Protein AF-A0AAW0WFI4-F1 (afdb_monomer_lite)

Organism: Cherax quadricarinatus (NCBI:txid27406)

Structure (mmCIF, N/CA/C/O backbone):
data_AF-A0AAW0WFI4-F1
#
_entry.id   AF-A0AAW0WFI4-F1
#
loop_
_atom_site.group_PDB
_atom_site.id
_atom_site.type_symbol
_atom_site.label_atom_id
_atom_site.label_alt_id
_atom_site.label_comp_id
_atom_site.label_asym_id
_atom_site.label_entity_id
_atom_site.label_seq_id
_atom_site.pdbx_PDB_ins_code
_atom_site.Cartn_x
_atom_site.Cartn_y
_atom_site.Cartn_z
_atom_site.occupancy
_atom_site.B_iso_or_equiv
_atom_site.auth_seq_id
_atom_site.auth_comp_id
_atom_site.auth_asym_id
_atom_site.auth_atom_id
_atom_site.pdbx_PDB_model_num
ATOM 1 N N . MET A 1 1 ? 4.510 2.370 -20.659 1.00 76.69 1 MET A N 1
ATOM 2 C CA . MET A 1 1 ? 3.109 2.367 -20.185 1.00 76.69 1 MET A CA 1
ATOM 3 C C . MET A 1 1 ? 3.159 2.265 -18.669 1.00 76.69 1 MET A C 1
ATOM 5 O O . MET A 1 1 ? 4.134 1.704 -18.186 1.00 76.69 1 MET A O 1
ATOM 9 N N . VAL A 1 2 ? 2.230 2.860 -17.922 1.00 85.50 2 VAL A N 1
ATOM 10 C CA . VAL A 1 2 ? 2.166 2.649 -16.463 1.00 85.50 2 VAL A CA 1
ATOM 11 C C . VAL A 1 2 ? 1.229 1.478 -16.210 1.00 85.50 2 VAL A C 1
ATOM 13 O O . VAL A 1 2 ? 0.150 1.440 -16.798 1.00 85.50 2 VAL A O 1
ATOM 16 N N . SER A 1 3 ? 1.656 0.548 -15.367 1.00 88.19 3 SER A N 1
ATOM 17 C CA . SER A 1 3 ? 0.868 -0.603 -14.941 1.00 88.19 3 SER A CA 1
ATOM 18 C C . SER A 1 3 ? 0.538 -0.496 -13.466 1.00 88.19 3 SER A C 1
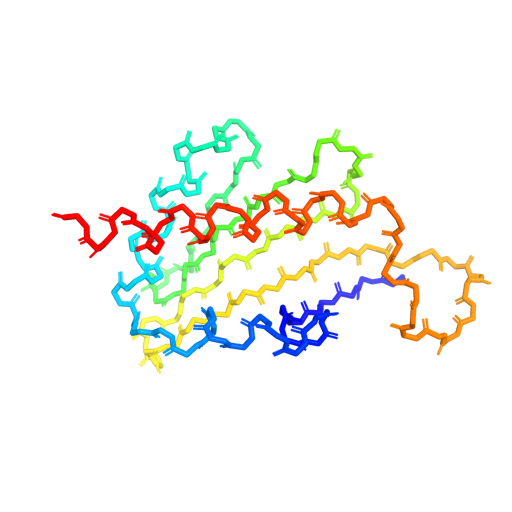ATOM 20 O O . SER A 1 3 ? 1.342 -0.003 -12.675 1.00 88.19 3 SER A O 1
ATOM 22 N N . VAL A 1 4 ? -0.655 -0.969 -13.121 1.00 92.19 4 VAL A N 1
ATOM 23 C CA . VAL A 1 4 ? -1.147 -1.085 -11.751 1.00 92.19 4 VAL A CA 1
ATOM 24 C C . VAL A 1 4 ? -1.546 -2.538 -11.561 1.00 92.19 4 VAL A C 1
ATOM 26 O O . VAL A 1 4 ? -2.513 -2.995 -12.163 1.00 92.19 4 VAL A O 1
ATOM 29 N N . GLU A 1 5 ? -0.781 -3.261 -10.755 1.00 91.69 5 GLU A N 1
ATOM 30 C CA . GLU A 1 5 ? -0.995 -4.682 -10.499 1.00 91.69 5 GLU A CA 1
ATOM 31 C C . GLU A 1 5 ? -1.433 -4.870 -9.041 1.00 91.69 5 GLU A C 1
ATOM 33 O O . GLU A 1 5 ? -0.680 -4.517 -8.124 1.00 91.69 5 GLU A O 1
ATOM 38 N N . PRO A 1 6 ? -2.640 -5.405 -8.785 1.00 92.38 6 PRO A N 1
ATOM 39 C CA . PRO A 1 6 ? -3.050 -5.796 -7.443 1.00 92.38 6 PRO A CA 1
ATOM 40 C C . PRO A 1 6 ? -2.068 -6.804 -6.846 1.00 92.38 6 PRO A C 1
ATOM 42 O O . PRO A 1 6 ? -1.532 -7.656 -7.551 1.00 92.38 6 PRO A O 1
ATOM 45 N N . LEU A 1 7 ? -1.878 -6.771 -5.528 1.00 91.31 7 LEU A N 1
ATOM 46 C CA . LEU A 1 7 ? -0.927 -7.665 -4.864 1.00 91.31 7 LEU A CA 1
ATOM 47 C C . LEU A 1 7 ? -1.263 -9.160 -5.070 1.00 91.31 7 LEU A C 1
ATOM 49 O O . LEU A 1 7 ? -0.361 -9.986 -5.133 1.00 91.31 7 LEU A O 1
ATOM 53 N N . SER A 1 8 ? -2.540 -9.505 -5.256 1.00 88.94 8 SER A N 1
ATOM 54 C CA . SER A 1 8 ? -2.982 -10.865 -5.605 1.00 88.94 8 SER A CA 1
ATOM 55 C C . SER A 1 8 ? -2.621 -11.295 -7.025 1.00 88.94 8 SER A C 1
ATOM 57 O O . SER A 1 8 ? -2.521 -12.492 -7.281 1.00 88.94 8 SER A O 1
ATOM 59 N N . ALA A 1 9 ? -2.464 -10.348 -7.954 1.00 88.12 9 ALA A N 1
ATOM 60 C CA . ALA A 1 9 ? -2.016 -10.629 -9.315 1.00 88.12 9 ALA A CA 1
ATOM 61 C C . ALA A 1 9 ? -0.498 -10.859 -9.369 1.00 88.12 9 ALA A C 1
ATOM 63 O O . ALA A 1 9 ? -0.022 -11.598 -10.226 1.00 88.12 9 ALA A O 1
ATOM 64 N N . VAL A 1 10 ? 0.240 -10.254 -8.432 1.00 85.00 10 VAL A N 1
ATOM 65 C CA . VAL A 1 10 ? 1.679 -10.469 -8.233 1.00 85.00 10 VAL A CA 1
ATOM 66 C C . VAL A 1 10 ? 1.939 -11.872 -7.678 1.00 85.00 10 VAL A C 1
ATOM 68 O O . VAL A 1 10 ? 2.743 -12.610 -8.238 1.00 85.00 10 VAL A O 1
ATOM 71 N N . ASP A 1 11 ? 1.244 -12.249 -6.602 1.00 85.75 11 ASP A N 1
ATOM 72 C CA . ASP A 1 11 ? 1.295 -13.598 -6.033 1.00 85.75 11 ASP A CA 1
ATOM 73 C C . ASP A 1 11 ? -0.054 -13.950 -5.366 1.00 85.75 11 ASP A C 1
ATOM 75 O O . ASP A 1 11 ? -0.455 -13.296 -4.393 1.00 85.75 11 ASP A O 1
ATOM 79 N N . PRO A 1 12 ? -0.765 -14.996 -5.835 1.00 87.56 12 PRO A N 1
ATOM 80 C CA . PRO A 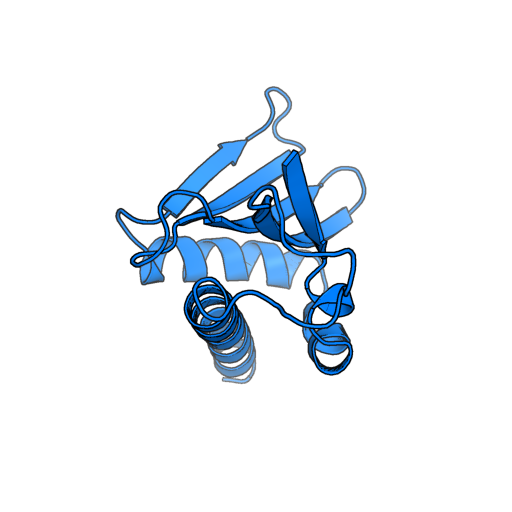1 12 ? -2.024 -15.439 -5.239 1.00 87.56 12 PRO A CA 1
ATOM 81 C C . PRO A 1 12 ? -1.928 -15.805 -3.750 1.00 87.56 12 PRO A C 1
ATOM 83 O O . PRO A 1 12 ? -2.927 -15.708 -3.036 1.00 87.56 12 PRO A O 1
ATOM 86 N N . GLN A 1 13 ? -0.750 -16.193 -3.248 1.00 89.38 13 GLN A N 1
ATOM 87 C CA . GLN A 1 13 ? -0.537 -16.507 -1.830 1.00 89.38 13 GLN A CA 1
ATOM 88 C C . GLN A 1 13 ? -0.662 -15.278 -0.920 1.00 89.38 13 GLN A C 1
ATOM 90 O O . GLN A 1 13 ? -0.831 -15.426 0.289 1.00 89.38 13 GLN A O 1
ATOM 95 N N . LEU A 1 14 ? -0.645 -14.065 -1.484 1.00 89.31 14 LEU A N 1
ATOM 96 C CA . LEU A 1 14 ? -0.824 -12.809 -0.750 1.00 89.31 14 LEU A CA 1
ATOM 97 C C . LEU A 1 14 ? -2.298 -12.436 -0.551 1.00 89.31 14 LEU A C 1
ATOM 99 O O . LEU A 1 14 ? -2.597 -11.475 0.160 1.00 89.31 14 LEU A O 1
ATOM 103 N N . LEU A 1 15 ? -3.234 -13.211 -1.109 1.00 90.75 15 LEU A N 1
ATOM 104 C CA . LEU A 1 15 ? -4.674 -12.996 -0.949 1.00 90.75 15 LEU A CA 1
ATOM 105 C C . LEU A 1 15 ? -5.134 -12.845 0.519 1.00 90.75 15 LEU A C 1
ATOM 107 O O . LEU A 1 15 ? -5.971 -11.976 0.768 1.00 90.75 15 LEU A O 1
ATOM 111 N N . PRO A 1 16 ? -4.583 -13.571 1.519 1.00 90.44 16 PRO A N 1
ATOM 112 C CA . PRO A 1 16 ? -4.951 -13.371 2.922 1.00 90.44 16 PRO A CA 1
ATOM 113 C C . PRO A 1 16 ? -4.664 -11.959 3.461 1.00 90.44 16 PRO A C 1
ATOM 115 O O . PRO A 1 16 ? -5.304 -11.536 4.423 1.00 90.44 16 PRO A O 1
ATOM 118 N N . LEU A 1 17 ? -3.724 -11.210 2.867 1.00 89.00 17 LEU A N 1
ATOM 119 C CA . LEU A 1 17 ? -3.474 -9.800 3.204 1.00 89.00 17 LEU A CA 1
ATOM 120 C C . LEU A 1 17 ? -4.553 -8.864 2.643 1.00 89.00 17 LEU A C 1
ATOM 122 O O . LEU A 1 17 ? -4.710 -7.746 3.129 1.00 89.00 17 LEU A O 1
ATOM 126 N N . LEU A 1 18 ? -5.299 -9.310 1.630 1.00 88.31 18 LEU A N 1
ATOM 127 C CA . LEU A 1 18 ? -6.353 -8.553 0.945 1.00 88.31 18 LEU A CA 1
ATOM 128 C C . LEU A 1 18 ? -7.755 -8.819 1.512 1.00 88.31 18 LEU A C 1
ATOM 130 O O . LEU A 1 18 ? -8.697 -8.104 1.192 1.00 88.31 18 LEU A O 1
ATOM 134 N N . SER A 1 19 ? -7.899 -9.833 2.364 1.00 89.94 19 SER A N 1
ATOM 135 C CA . SER A 1 19 ? -9.169 -10.218 2.986 1.00 89.94 19 SER A CA 1
ATOM 136 C C . SER A 1 19 ? -9.287 -9.747 4.442 1.00 89.94 19 SER A C 1
ATOM 138 O O . SER A 1 19 ? -9.913 -10.421 5.264 1.00 89.94 19 SER A O 1
ATOM 140 N N . LYS A 1 20 ? -8.624 -8.643 4.809 1.00 94.12 20 LYS A N 1
ATOM 141 C CA . LYS A 1 20 ? -8.622 -8.108 6.181 1.00 94.12 20 LYS A CA 1
ATOM 142 C C . LYS A 1 20 ? -9.751 -7.083 6.374 1.00 94.12 20 LYS A C 1
ATOM 144 O O . LYS A 1 20 ? -10.221 -6.502 5.400 1.00 94.12 20 LYS A O 1
ATOM 149 N N . PRO A 1 21 ? -10.229 -6.848 7.609 1.00 94.44 21 PRO A N 1
ATOM 150 C CA . PRO A 1 21 ? -11.210 -5.793 7.861 1.00 94.44 21 PRO A CA 1
ATOM 151 C C . PRO A 1 21 ? -10.603 -4.403 7.616 1.00 94.44 21 PRO A C 1
ATOM 153 O O . PRO A 1 21 ? -9.401 -4.211 7.788 1.00 94.44 21 PRO A O 1
ATOM 156 N N . LEU A 1 22 ? -11.435 -3.406 7.286 1.00 94.94 22 LEU A N 1
ATOM 157 C CA . LEU A 1 22 ? -10.986 -2.040 6.967 1.00 94.94 22 LEU A CA 1
ATOM 158 C C . LEU A 1 22 ? -10.063 -1.435 8.040 1.00 94.94 22 LEU A C 1
ATOM 160 O O . LEU A 1 22 ? -9.058 -0.802 7.718 1.00 94.94 22 LEU A O 1
ATOM 164 N N . GLN A 1 23 ? -10.373 -1.683 9.316 1.00 94.62 23 GLN A N 1
ATOM 165 C CA . GLN A 1 23 ? -9.591 -1.207 10.460 1.00 94.62 23 GLN A CA 1
ATOM 166 C C . GLN A 1 23 ? -8.138 -1.702 10.437 1.00 94.62 23 GLN A C 1
ATOM 168 O O . GLN A 1 23 ? -7.236 -0.982 10.864 1.00 94.62 23 GLN A O 1
ATOM 173 N N . TRP A 1 24 ? -7.891 -2.900 9.898 1.00 96.25 24 TRP A N 1
ATOM 174 C CA . TRP A 1 24 ? -6.540 -3.430 9.736 1.00 96.25 24 TRP A CA 1
ATOM 175 C C . TRP A 1 24 ? -5.736 -2.581 8.745 1.00 96.25 24 TRP A C 1
ATOM 177 O O . TRP A 1 24 ? -4.608 -2.200 9.034 1.00 96.25 24 TRP A O 1
ATOM 187 N N . TYR A 1 25 ? -6.328 -2.174 7.619 1.00 97.38 25 TYR A N 1
ATOM 188 C CA . TYR A 1 25 ? -5.656 -1.283 6.665 1.00 97.38 25 TYR A CA 1
ATOM 189 C C . TYR A 1 25 ? -5.422 0.118 7.238 1.00 97.38 25 TYR A C 1
ATOM 191 O O . TYR A 1 25 ? -4.367 0.708 7.019 1.00 97.38 25 TYR A O 1
ATOM 199 N N . GLN A 1 26 ? -6.368 0.641 8.023 1.00 95.88 26 GLN A N 1
ATOM 200 C CA . GLN A 1 26 ? -6.187 1.915 8.727 1.00 95.88 26 GLN A CA 1
ATOM 201 C C . GLN A 1 26 ? -5.028 1.852 9.738 1.00 95.88 26 GLN A C 1
ATOM 203 O O . GLN A 1 26 ? -4.279 2.819 9.882 1.00 95.88 26 GLN A O 1
ATOM 208 N N . GLY A 1 27 ? -4.849 0.714 10.418 1.00 96.62 27 GLY A N 1
ATOM 209 C CA . GLY A 1 27 ? -3.680 0.449 11.260 1.00 96.62 27 GLY A CA 1
ATOM 210 C C . GLY A 1 27 ? -2.389 0.349 10.444 1.00 96.62 27 GLY A C 1
ATOM 211 O O . GLY A 1 27 ? -1.392 0.994 10.783 1.00 96.62 27 GLY A O 1
ATOM 212 N N . LEU A 1 28 ? -2.433 -0.384 9.328 1.00 97.69 28 LEU A N 1
ATOM 213 C CA . LEU A 1 28 ? -1.312 -0.556 8.409 1.00 97.69 28 LEU A CA 1
ATOM 214 C C . LEU A 1 28 ? -0.784 0.788 7.894 1.00 97.69 28 LEU A C 1
ATOM 216 O O . LEU A 1 28 ? 0.430 0.959 7.834 1.00 97.69 28 LEU A O 1
ATOM 220 N N . THR A 1 29 ? -1.652 1.763 7.604 1.00 97.19 29 THR A N 1
ATOM 221 C CA . THR A 1 29 ? -1.249 3.131 7.227 1.00 97.19 29 THR A CA 1
ATOM 222 C C . THR A 1 29 ? -0.185 3.694 8.168 1.00 97.19 29 THR A C 1
ATOM 224 O O . THR A 1 29 ? 0.853 4.165 7.705 1.00 97.19 29 THR A O 1
ATOM 227 N N . ARG A 1 30 ? -0.379 3.579 9.489 1.00 96.31 30 ARG A N 1
ATOM 228 C CA . ARG A 1 30 ? 0.578 4.103 10.479 1.00 96.31 30 ARG A CA 1
ATOM 229 C C . ARG A 1 30 ? 1.900 3.341 10.459 1.00 96.31 30 ARG A C 1
ATOM 231 O O . ARG A 1 30 ? 2.961 3.954 10.560 1.00 96.31 30 ARG A O 1
ATOM 238 N N . VAL A 1 31 ? 1.843 2.017 10.298 1.00 97.31 31 VAL A N 1
ATOM 239 C CA . VAL A 1 31 ? 3.039 1.167 10.179 1.00 97.31 31 VAL A CA 1
ATOM 240 C C . VAL A 1 31 ? 3.852 1.560 8.949 1.00 97.31 31 VAL A C 1
ATOM 242 O O . VAL A 1 31 ? 5.065 1.729 9.048 1.00 97.31 31 VAL A O 1
ATOM 245 N N . LEU A 1 32 ? 3.194 1.760 7.803 1.00 97.94 32 LEU A N 1
ATOM 246 C CA . LEU A 1 32 ? 3.854 2.181 6.570 1.00 97.94 32 LEU A CA 1
ATOM 247 C C . LEU A 1 32 ? 4.491 3.568 6.730 1.00 97.94 32 LEU A C 1
ATOM 249 O O . LEU A 1 32 ? 5.671 3.739 6.429 1.00 97.94 32 LEU A O 1
ATOM 253 N N . GLN A 1 33 ? 3.751 4.542 7.259 1.00 97.06 33 GLN A N 1
ATOM 254 C CA . GLN A 1 33 ? 4.261 5.899 7.478 1.00 97.06 33 GLN A CA 1
ATOM 255 C C . GLN A 1 33 ? 5.488 5.905 8.404 1.00 97.06 33 GLN A C 1
ATOM 257 O O . GLN A 1 33 ? 6.501 6.532 8.091 1.00 97.06 33 GLN A O 1
ATOM 262 N N . SER A 1 34 ? 5.433 5.149 9.505 1.00 96.69 34 SER A N 1
ATOM 263 C CA . SER A 1 34 ? 6.533 5.042 10.469 1.00 96.69 34 SER A CA 1
ATOM 264 C C . SER A 1 34 ? 7.760 4.324 9.894 1.00 96.69 34 SER A C 1
ATOM 266 O O . SER A 1 34 ? 8.881 4.810 10.045 1.00 96.69 34 SER A O 1
ATOM 268 N N . LYS A 1 35 ? 7.564 3.194 9.200 1.00 96.69 35 LYS A N 1
ATOM 269 C CA . LYS A 1 35 ? 8.655 2.382 8.641 1.00 96.69 35 LYS A CA 1
ATOM 270 C C . LYS A 1 35 ? 9.367 3.074 7.480 1.00 96.69 35 LYS A C 1
ATOM 272 O O . LYS A 1 35 ? 10.584 2.955 7.356 1.00 96.69 35 LYS A O 1
ATOM 277 N N . TYR A 1 36 ? 8.618 3.738 6.599 1.00 96.50 36 TYR A N 1
ATOM 278 C CA . TYR A 1 36 ? 9.159 4.259 5.343 1.00 96.50 36 TYR A CA 1
ATOM 279 C C . TYR A 1 36 ? 9.566 5.733 5.405 1.00 96.50 36 TYR A C 1
ATOM 281 O O . TYR A 1 36 ? 10.328 6.150 4.535 1.00 96.50 36 TYR A O 1
ATOM 289 N N . GLN A 1 37 ? 9.142 6.492 6.426 1.00 94.81 37 GLN A N 1
ATOM 290 C CA . GLN A 1 37 ? 9.586 7.872 6.687 1.00 94.81 37 GLN A CA 1
ATOM 291 C C . GLN A 1 37 ? 9.589 8.719 5.400 1.00 94.81 37 GLN A C 1
ATOM 293 O O . GLN A 1 37 ? 8.575 8.789 4.715 1.00 94.81 37 GLN A O 1
ATOM 298 N N . GLU A 1 38 ? 10.722 9.284 4.990 1.00 95.44 38 GLU A N 1
ATOM 299 C CA . GLU A 1 38 ? 10.836 10.126 3.790 1.00 95.44 38 GLU A CA 1
ATOM 300 C C . GLU A 1 38 ? 10.480 9.425 2.467 1.00 95.44 38 GLU A C 1
ATOM 302 O O . GLU A 1 38 ? 10.246 10.087 1.452 1.00 95.44 38 GLU A O 1
ATOM 307 N N . ARG A 1 39 ? 10.402 8.088 2.454 1.00 95.94 39 ARG A N 1
ATOM 308 C CA . ARG A 1 39 ? 10.027 7.283 1.282 1.00 95.94 39 ARG A CA 1
ATOM 309 C C . ARG A 1 39 ? 8.529 7.022 1.166 1.00 95.94 39 ARG A C 1
ATOM 311 O O . ARG A 1 39 ? 8.137 6.285 0.265 1.00 95.94 39 ARG A O 1
ATOM 318 N N . HIS A 1 40 ? 7.688 7.599 2.028 1.00 97.50 40 HIS A N 1
ATOM 319 C CA . HIS A 1 40 ? 6.238 7.530 1.851 1.00 97.50 40 HIS A CA 1
ATOM 320 C C . HIS A 1 40 ? 5.627 8.872 1.437 1.00 97.50 40 HIS A C 1
ATOM 322 O O . HIS A 1 40 ? 6.162 9.944 1.720 1.00 97.50 40 HIS A O 1
ATOM 328 N N . ARG A 1 41 ? 4.475 8.822 0.771 1.00 97.38 41 ARG A N 1
ATOM 329 C CA . ARG A 1 41 ? 3.608 9.980 0.517 1.00 97.38 41 ARG A CA 1
ATOM 330 C C . ARG A 1 41 ? 2.178 9.603 0.867 1.00 97.38 41 ARG A C 1
ATOM 332 O O . ARG A 1 41 ? 1.750 8.494 0.562 1.00 97.38 41 ARG A O 1
ATOM 339 N N . SER A 1 42 ? 1.454 10.516 1.503 1.00 97.00 42 SER A N 1
ATOM 340 C CA . SER A 1 42 ? 0.036 10.334 1.816 1.00 97.00 42 SER A CA 1
ATOM 341 C C . SER A 1 42 ? -0.778 11.311 0.978 1.00 97.00 42 SER A C 1
ATOM 343 O O . SER A 1 42 ? -0.443 12.493 0.925 1.00 97.00 42 SER A O 1
ATOM 345 N N . LEU A 1 43 ? -1.820 10.820 0.313 1.00 96.31 43 LEU A N 1
ATOM 346 C CA . LEU A 1 43 ? -2.761 11.640 -0.443 1.00 96.31 43 LEU A CA 1
ATOM 347 C C . LEU A 1 43 ? -4.169 11.321 0.030 1.00 96.31 43 LEU A C 1
ATOM 349 O O . LEU A 1 43 ? -4.507 10.159 0.233 1.00 96.31 43 LEU A O 1
ATOM 353 N N . THR A 1 44 ? -4.996 12.345 0.157 1.00 96.62 44 THR A N 1
ATOM 354 C CA . THR A 1 44 ? -6.395 12.188 0.547 1.00 96.62 44 THR A CA 1
ATOM 355 C C . THR A 1 44 ? -7.254 12.927 -0.465 1.00 96.62 44 THR A C 1
ATOM 357 O O . THR A 1 44 ? -6.893 14.022 -0.901 1.00 96.62 44 THR A O 1
ATOM 360 N N . SER A 1 45 ? -8.366 12.323 -0.877 1.00 95.62 45 SER A N 1
ATOM 361 C CA . SER A 1 45 ? -9.348 12.984 -1.733 1.00 95.62 45 SER A CA 1
ATOM 362 C C . SER A 1 45 ? -9.941 14.208 -1.034 1.00 95.62 45 SER A C 1
ATOM 364 O O . SER A 1 45 ? -9.961 14.302 0.192 1.00 95.62 45 SER A O 1
ATOM 366 N N . ASN A 1 46 ? -10.452 15.157 -1.818 1.00 95.06 46 ASN A N 1
ATOM 367 C CA . ASN A 1 46 ? -10.966 16.423 -1.287 1.00 95.06 46 ASN A CA 1
ATOM 368 C C . ASN A 1 46 ? -12.153 16.240 -0.320 1.00 95.06 46 ASN A C 1
ATOM 370 O O . ASN A 1 46 ? -12.383 17.071 0.549 1.00 95.06 46 ASN A O 1
ATOM 374 N N . ASP A 1 47 ? -12.899 15.145 -0.471 1.00 94.81 47 ASP A N 1
ATOM 375 C CA . ASP A 1 47 ? -14.016 14.753 0.393 1.00 94.81 47 ASP A CA 1
ATOM 376 C C . ASP A 1 47 ? -13.591 13.888 1.597 1.00 94.81 47 ASP A C 1
ATOM 378 O O . ASP A 1 47 ? -14.430 13.514 2.411 1.00 94.81 47 ASP A O 1
ATOM 382 N N . GLY A 1 48 ? -12.304 13.541 1.716 1.00 93.12 48 GLY A N 1
ATOM 383 C CA . GLY A 1 48 ? -11.764 12.713 2.797 1.00 93.12 48 GLY A CA 1
ATOM 384 C C . GLY A 1 48 ? -12.060 11.212 2.692 1.00 93.12 48 GLY A C 1
ATOM 385 O O . GLY A 1 48 ? -11.551 10.439 3.507 1.00 93.12 48 GLY A O 1
ATOM 386 N N . ASN A 1 49 ? -12.856 10.782 1.709 1.00 95.75 49 ASN A N 1
ATOM 387 C CA . ASN A 1 49 ? -13.354 9.407 1.622 1.00 95.75 49 ASN A CA 1
ATOM 388 C C . ASN A 1 49 ? -12.323 8.413 1.091 1.00 95.75 49 ASN A C 1
ATOM 390 O O . ASN A 1 49 ? -12.433 7.219 1.37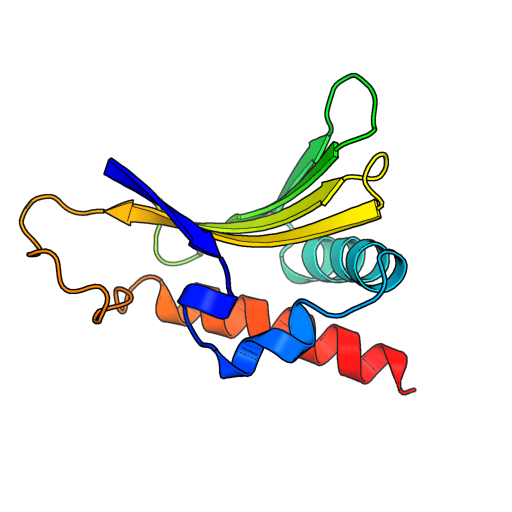3 1.00 95.75 49 ASN A O 1
ATOM 394 N N . ILE A 1 50 ? -11.347 8.879 0.313 1.00 97.00 50 ILE A N 1
ATOM 395 C CA . ILE A 1 50 ? -10.292 8.046 -0.252 1.00 97.00 50 ILE A CA 1
ATOM 396 C C . ILE A 1 50 ? -8.951 8.514 0.292 1.00 97.00 50 ILE A C 1
ATOM 398 O O . ILE A 1 50 ? -8.585 9.682 0.183 1.00 97.00 50 ILE A O 1
ATOM 402 N N . GLN A 1 51 ? -8.208 7.576 0.863 1.00 97.44 51 GLN A N 1
ATOM 403 C CA . GLN A 1 51 ? -6.864 7.793 1.376 1.00 97.44 51 GLN A CA 1
ATOM 404 C C . GLN A 1 51 ? -5.902 6.877 0.632 1.00 97.44 51 GLN A C 1
ATOM 406 O O . GLN A 1 51 ? -6.168 5.690 0.457 1.00 97.44 51 GLN A O 1
ATOM 411 N N . HIS A 1 52 ? -4.772 7.424 0.210 1.00 97.88 52 HIS A N 1
ATOM 412 C CA . HIS A 1 52 ? -3.684 6.699 -0.421 1.00 97.88 52 HIS A CA 1
ATOM 413 C C . HIS A 1 52 ? -2.419 6.869 0.407 1.00 97.88 52 HIS A C 1
ATOM 415 O O . HIS A 1 52 ? -2.035 7.988 0.744 1.00 97.88 52 HIS A O 1
ATOM 421 N N . VAL A 1 53 ? -1.737 5.763 0.675 1.00 98.12 53 VAL A N 1
ATOM 422 C CA . VAL A 1 53 ? -0.366 5.751 1.180 1.00 98.12 53 VAL A CA 1
ATOM 423 C C . VAL A 1 53 ? 0.501 5.106 0.117 1.00 98.12 53 VAL A C 1
ATOM 425 O O . VAL A 1 53 ? 0.314 3.943 -0.232 1.00 98.12 53 VAL A O 1
ATOM 428 N N . VAL A 1 54 ? 1.448 5.875 -0.399 1.00 97.81 54 VAL A N 1
ATOM 429 C CA . VAL A 1 54 ? 2.407 5.459 -1.418 1.00 97.81 54 VAL A CA 1
ATOM 430 C C . VAL A 1 54 ? 3.752 5.211 -0.752 1.00 97.81 54 VAL A C 1
ATOM 432 O O . VAL A 1 54 ? 4.218 6.058 0.003 1.00 97.81 54 VAL A O 1
ATOM 435 N N . VAL A 1 55 ? 4.384 4.079 -1.049 1.00 97.88 55 VAL A N 1
ATOM 436 C CA . VAL A 1 55 ? 5.729 3.702 -0.602 1.00 97.88 55 VAL A CA 1
ATOM 437 C C . VAL A 1 55 ? 6.643 3.615 -1.818 1.00 97.88 55 VAL A C 1
ATOM 439 O O . VAL A 1 55 ? 6.487 2.736 -2.665 1.00 97.88 55 VAL A O 1
ATOM 442 N N . LEU A 1 56 ? 7.600 4.533 -1.897 1.00 96.06 56 LEU A N 1
ATOM 443 C CA . LEU A 1 56 ? 8.537 4.661 -3.008 1.00 96.06 56 LEU A CA 1
ATOM 444 C C . LEU A 1 56 ? 9.641 3.600 -2.915 1.00 96.06 56 LEU A C 1
ATOM 446 O O . LEU A 1 56 ? 10.199 3.350 -1.835 1.00 96.06 56 LEU A O 1
ATOM 450 N N . SER A 1 57 ? 9.991 3.004 -4.057 1.00 93.31 57 SER A N 1
ATOM 451 C CA . SER A 1 57 ? 11.163 2.131 -4.139 1.00 93.31 57 SER A CA 1
ATOM 452 C C . SER A 1 57 ? 12.448 2.923 -3.908 1.00 93.31 57 SER A C 1
ATOM 454 O O . SER A 1 57 ? 12.619 4.030 -4.414 1.00 93.31 57 SER A O 1
ATOM 456 N N . SER A 1 58 ? 13.375 2.339 -3.149 1.00 89.81 58 SER A N 1
ATOM 457 C CA . SER A 1 58 ? 14.731 2.871 -2.972 1.00 89.81 58 SER A CA 1
ATOM 458 C C . SER A 1 58 ? 15.647 2.572 -4.160 1.00 89.81 58 SER A C 1
ATOM 460 O O . SER A 1 58 ? 16.692 3.203 -4.290 1.00 89.81 58 SER A O 1
ATOM 462 N N . THR A 1 59 ? 15.277 1.616 -5.015 1.00 88.19 59 THR A N 1
ATOM 463 C CA . THR A 1 59 ? 16.123 1.097 -6.102 1.00 88.19 59 THR A CA 1
ATOM 464 C C . THR A 1 59 ? 15.553 1.365 -7.494 1.00 88.19 59 THR A C 1
ATOM 466 O O . THR A 1 59 ? 16.277 1.254 -8.481 1.00 88.19 59 THR A O 1
ATOM 469 N N . CYS A 1 60 ? 14.271 1.730 -7.600 1.00 87.81 60 CYS A N 1
ATOM 470 C CA . CYS A 1 60 ? 13.591 1.972 -8.870 1.00 87.81 60 CYS A CA 1
ATOM 471 C C . CYS A 1 60 ? 12.684 3.208 -8.780 1.00 87.81 60 CYS A C 1
ATOM 473 O O . CYS A 1 60 ? 11.568 3.130 -8.278 1.00 87.81 60 CYS A O 1
ATOM 475 N N . SER A 1 61 ? 13.134 4.350 -9.305 1.00 88.06 61 SER A N 1
ATOM 476 C CA . SER A 1 61 ? 12.363 5.609 -9.279 1.00 88.06 61 SER A CA 1
ATOM 477 C C . SER A 1 61 ? 11.000 5.524 -9.971 1.00 88.06 61 SER A C 1
ATOM 479 O O . SER A 1 61 ? 10.109 6.318 -9.686 1.00 88.06 61 SER A O 1
ATOM 481 N N . ASP A 1 62 ? 10.842 4.558 -10.873 1.00 90.38 62 ASP A N 1
ATOM 482 C CA . ASP A 1 62 ? 9.657 4.379 -11.705 1.00 90.38 62 ASP A CA 1
ATOM 483 C C . ASP A 1 62 ? 8.674 3.350 -11.112 1.00 90.38 62 ASP A C 1
ATOM 485 O O . ASP A 1 62 ? 7.798 2.864 -11.832 1.00 90.38 62 ASP A O 1
ATOM 489 N N . ALA A 1 63 ? 8.818 2.999 -9.825 1.00 93.00 63 ALA A N 1
ATOM 490 C CA . ALA A 1 63 ? 7.965 2.038 -9.134 1.00 93.00 63 ALA A CA 1
ATOM 491 C C . ALA A 1 63 ? 7.655 2.422 -7.676 1.00 93.00 63 ALA A C 1
ATOM 493 O O . ALA A 1 63 ? 8.501 2.931 -6.934 1.00 93.00 63 ALA A O 1
ATOM 494 N N . PHE A 1 64 ? 6.436 2.109 -7.242 1.00 96.19 64 PHE A N 1
ATOM 495 C CA . PHE A 1 64 ? 5.988 2.274 -5.864 1.00 96.19 64 PHE A CA 1
ATOM 496 C C . PHE A 1 64 ? 4.908 1.255 -5.492 1.00 96.19 64 PHE A C 1
ATOM 498 O O . PHE A 1 64 ? 4.188 0.738 -6.344 1.00 96.19 64 PHE A O 1
ATOM 505 N N . MET A 1 65 ? 4.777 0.982 -4.196 1.00 97.12 65 MET A N 1
ATOM 506 C CA . MET A 1 65 ? 3.620 0.272 -3.646 1.00 97.12 65 MET A CA 1
ATOM 507 C C . MET A 1 65 ? 2.589 1.281 -3.172 1.00 97.12 65 MET A C 1
ATOM 509 O O . MET A 1 65 ? 2.944 2.361 -2.702 1.00 97.12 65 MET A O 1
ATOM 513 N N . MET A 1 66 ? 1.314 0.933 -3.264 1.00 97.81 66 MET A N 1
ATOM 514 C CA . MET A 1 66 ? 0.227 1.780 -2.799 1.00 97.81 66 MET A CA 1
ATOM 515 C C . MET A 1 66 ? -0.769 0.972 -1.976 1.00 97.81 66 MET A C 1
ATOM 517 O O . MET A 1 66 ? -1.221 -0.089 -2.399 1.00 97.81 66 MET A O 1
ATOM 521 N N . LEU A 1 67 ? -1.123 1.521 -0.817 1.00 98.31 67 LEU A N 1
ATOM 522 C CA . LEU A 1 67 ? -2.335 1.196 -0.079 1.00 98.31 67 LEU A CA 1
ATOM 523 C C . LEU A 1 67 ? -3.377 2.266 -0.408 1.00 98.31 67 LEU A C 1
ATOM 525 O O . LEU A 1 67 ? -3.128 3.447 -0.177 1.00 98.31 67 LEU A O 1
ATOM 529 N N . SER A 1 68 ? -4.532 1.866 -0.930 1.00 97.56 68 SER A N 1
ATOM 530 C CA . SER A 1 68 ? -5.704 2.729 -1.073 1.00 97.56 68 SER A CA 1
ATOM 531 C C . SER A 1 68 ? -6.801 2.270 -0.123 1.00 97.56 68 SER A C 1
ATOM 533 O O . SER A 1 68 ? -7.071 1.078 -0.030 1.00 97.56 68 SER A O 1
ATOM 535 N N . ILE A 1 69 ? -7.429 3.201 0.586 1.00 97.81 69 ILE A N 1
ATOM 536 C CA . ILE A 1 69 ? -8.553 2.958 1.490 1.00 97.81 69 ILE A CA 1
ATOM 537 C C . ILE A 1 69 ? -9.710 3.832 1.023 1.00 97.81 69 ILE A C 1
ATOM 539 O O . ILE A 1 69 ? -9.591 5.053 0.996 1.00 97.81 69 ILE A O 1
ATOM 543 N N . ASN A 1 70 ? -10.835 3.208 0.693 1.00 96.75 70 ASN A N 1
ATOM 544 C CA . ASN A 1 70 ? -12.092 3.868 0.380 1.00 96.75 70 ASN A CA 1
ATOM 545 C C . ASN A 1 70 ? -13.067 3.664 1.548 1.00 96.75 70 ASN A C 1
ATOM 547 O O . ASN A 1 70 ? -13.625 2.579 1.732 1.00 96.75 70 ASN A O 1
ATOM 551 N N . LEU A 1 71 ? -13.269 4.718 2.338 1.00 95.12 71 LEU A N 1
ATOM 552 C CA . LEU A 1 71 ? -14.146 4.719 3.509 1.00 95.12 71 LEU A CA 1
ATOM 553 C C . LEU A 1 71 ? -15.624 4.616 3.121 1.00 95.12 71 LEU A C 1
ATOM 555 O O . LEU A 1 71 ? -16.399 3.992 3.842 1.00 95.12 71 LEU A O 1
ATOM 559 N N . HIS A 1 72 ? -16.012 5.174 1.973 1.00 94.19 72 HIS A N 1
ATOM 560 C CA . HIS A 1 72 ? -17.394 5.128 1.503 1.00 94.19 72 HIS A CA 1
ATOM 561 C C . HIS A 1 72 ? -17.822 3.696 1.150 1.00 94.19 72 HIS A C 1
ATOM 563 O O . HIS A 1 72 ? -18.867 3.227 1.590 1.00 94.19 72 HIS A O 1
ATOM 569 N N . HIS A 1 73 ? -16.978 2.970 0.414 1.00 94.31 73 HIS A N 1
ATOM 570 C CA . HIS A 1 73 ? -17.240 1.584 0.016 1.00 94.31 73 HIS A CA 1
ATOM 571 C C . HIS A 1 73 ? -16.737 0.538 1.017 1.00 94.31 73 HIS A C 1
ATOM 573 O O . HIS A 1 73 ? -16.895 -0.654 0.760 1.00 94.31 73 HIS A O 1
ATOM 579 N N . GLN A 1 74 ? -16.116 0.962 2.124 1.00 94.19 74 GLN A N 1
ATOM 580 C CA . GLN A 1 74 ? -15.496 0.081 3.120 1.00 94.19 74 GLN A CA 1
ATOM 581 C C . GLN A 1 74 ? -14.509 -0.923 2.496 1.00 94.19 74 GLN A C 1
ATOM 583 O O . GLN A 1 74 ? -14.464 -2.096 2.865 1.00 94.19 74 GLN A O 1
ATOM 588 N N . LYS A 1 75 ? -13.721 -0.462 1.521 1.00 94.50 75 LYS A N 1
ATOM 589 C CA . LYS A 1 75 ? -12.773 -1.289 0.762 1.00 94.50 75 LYS A CA 1
ATOM 590 C C . LYS A 1 75 ? -11.364 -0.741 0.872 1.00 94.50 75 LYS A C 1
ATOM 592 O O . LYS A 1 75 ? -11.171 0.465 1.003 1.00 94.50 75 LYS A O 1
ATOM 597 N N . ALA A 1 76 ? -10.388 -1.630 0.767 1.00 96.62 76 ALA A N 1
ATOM 598 C CA . ALA A 1 76 ? -8.995 -1.257 0.630 1.00 96.62 76 ALA A CA 1
ATOM 599 C C . ALA A 1 76 ? -8.312 -2.119 -0.429 1.00 96.62 76 ALA A C 1
ATOM 601 O O . ALA A 1 76 ? -8.706 -3.261 -0.663 1.00 96.62 76 ALA A O 1
ATOM 602 N N . GLU A 1 77 ? -7.286 -1.559 -1.053 1.00 95.62 77 GLU A N 1
ATOM 603 C CA . GLU A 1 77 ? -6.519 -2.199 -2.111 1.00 95.62 77 GLU A CA 1
ATOM 604 C C . GLU A 1 77 ? -5.026 -2.022 -1.845 1.00 95.62 77 GLU A C 1
ATOM 606 O O . GLU A 1 77 ? -4.572 -0.940 -1.467 1.00 95.62 77 GLU A O 1
ATOM 611 N N . LEU A 1 78 ? -4.265 -3.097 -2.054 1.00 97.31 78 LEU A N 1
ATOM 612 C CA . LEU A 1 78 ? -2.807 -3.074 -2.088 1.00 97.31 78 LEU A CA 1
ATOM 613 C C . LEU A 1 78 ? -2.374 -3.366 -3.521 1.00 97.31 78 LEU A C 1
ATOM 615 O O . LEU A 1 78 ? -2.733 -4.411 -4.071 1.00 97.31 78 LEU A O 1
ATOM 619 N N . CYS A 1 79 ? -1.597 -2.475 -4.121 1.00 95.38 79 CYS A N 1
ATOM 620 C CA . CYS A 1 79 ? -1.131 -2.645 -5.493 1.00 95.38 79 CYS A CA 1
ATOM 621 C C . CYS A 1 79 ? 0.311 -2.173 -5.680 1.00 95.38 79 CYS A C 1
ATOM 623 O O . CYS A 1 79 ? 0.789 -1.272 -4.986 1.00 95.38 79 CYS A O 1
ATOM 625 N N . CYS A 1 80 ? 0.984 -2.770 -6.657 1.00 94.44 80 CYS A N 1
ATOM 626 C CA . CYS A 1 80 ? 2.252 -2.301 -7.189 1.00 94.44 80 CYS A CA 1
ATOM 627 C C . CYS A 1 80 ? 1.981 -1.435 -8.421 1.00 94.44 80 CYS A C 1
ATOM 629 O O . CYS A 1 80 ? 1.265 -1.852 -9.332 1.00 94.44 80 CYS A O 1
ATOM 631 N N . VAL A 1 81 ? 2.554 -0.237 -8.454 1.00 93.69 81 VAL A N 1
ATOM 632 C CA . VAL A 1 81 ? 2.483 0.666 -9.601 1.00 93.69 81 VAL A CA 1
ATOM 633 C C . VAL A 1 81 ? 3.883 0.846 -10.149 1.00 93.69 81 VAL A C 1
ATOM 635 O O . VAL A 1 81 ? 4.797 1.209 -9.411 1.00 93.69 81 VAL A O 1
ATOM 638 N N . TYR A 1 82 ? 4.062 0.597 -11.440 1.00 91.81 82 TYR A N 1
ATOM 639 C CA . TYR A 1 82 ? 5.368 0.710 -12.075 1.00 91.81 82 TYR A CA 1
ATOM 640 C C . TYR A 1 82 ? 5.254 1.054 -13.555 1.00 91.81 82 TYR A C 1
ATOM 642 O O . TYR A 1 82 ? 4.234 0.829 -14.212 1.00 91.81 82 TYR A O 1
ATOM 650 N N . LYS A 1 83 ? 6.327 1.610 -14.109 1.00 88.25 83 LYS A N 1
ATOM 651 C CA . LYS A 1 83 ? 6.430 1.870 -15.542 1.00 88.25 83 LYS A CA 1
ATOM 652 C C . LYS A 1 83 ? 6.995 0.649 -16.266 1.00 88.25 83 LYS A C 1
ATOM 654 O O . LYS A 1 83 ? 8.134 0.256 -16.038 1.00 88.25 83 LYS A O 1
ATOM 659 N N . GLN A 1 84 ? 6.228 0.099 -17.202 1.00 81.12 84 GLN A N 1
ATOM 660 C CA . GLN A 1 84 ? 6.704 -0.942 -18.113 1.00 81.12 84 GLN A CA 1
ATOM 661 C C . GLN A 1 84 ? 7.738 -0.381 -19.095 1.00 81.12 84 GLN A C 1
ATOM 663 O O . GLN A 1 84 ? 7.504 0.665 -19.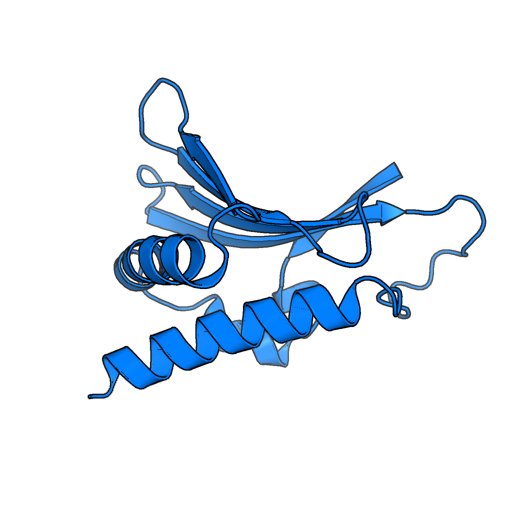726 1.00 81.12 84 GLN A O 1
ATOM 668 N N . LEU A 1 85 ? 8.849 -1.104 -19.262 1.00 73.94 85 LEU A N 1
ATOM 669 C CA . LEU A 1 85 ? 9.851 -0.824 -20.286 1.00 73.94 85 LEU A CA 1
ATOM 670 C C . LEU A 1 85 ? 9.327 -1.232 -21.670 1.00 73.94 85 LEU A C 1
ATOM 672 O O . LEU A 1 85 ? 8.653 -2.245 -21.837 1.00 73.94 85 LEU A O 1
ATOM 676 N N . LYS A 1 86 ? 9.613 -0.415 -22.689 1.00 60.28 86 LYS A N 1
ATOM 677 C CA . LYS A 1 86 ? 9.255 -0.736 -24.078 1.00 60.28 86 LYS A CA 1
ATOM 678 C C . LYS A 1 86 ? 10.218 -1.809 -24.598 1.00 60.28 86 LYS A C 1
ATOM 680 O O . LYS A 1 86 ? 11.411 -1.543 -24.655 1.00 60.28 86 LYS A O 1
ATOM 685 N N . GLY A 1 87 ? 9.701 -2.967 -25.012 1.00 57.94 87 GLY A N 1
ATOM 686 C CA . GLY A 1 87 ? 10.485 -4.031 -25.660 1.00 57.94 87 GLY A CA 1
ATOM 687 C C . GLY A 1 87 ? 10.477 -5.377 -24.934 1.00 57.94 87 GLY A C 1
ATOM 688 O O . GLY A 1 87 ? 10.868 -6.378 -25.526 1.00 57.94 87 GLY A O 1
ATOM 689 N N . GLU A 1 88 ? 9.980 -5.431 -23.700 1.00 54.75 88 GLU A N 1
ATOM 690 C CA . GLU A 1 88 ? 9.746 -6.691 -22.995 1.00 54.75 88 GLU A CA 1
ATOM 691 C C . GLU A 1 88 ? 8.382 -7.237 -23.433 1.00 54.75 88 GLU A C 1
ATOM 693 O O . GLU A 1 88 ? 7.339 -6.615 -23.221 1.00 54.75 88 GLU A O 1
ATOM 698 N N . GLY A 1 89 ? 8.405 -8.354 -24.164 1.00 49.00 89 GLY A N 1
ATOM 699 C CA . GLY A 1 89 ? 7.207 -9.042 -24.634 1.00 49.00 89 GLY A CA 1
ATOM 700 C C . GLY A 1 89 ? 6.245 -9.355 -23.489 1.00 49.00 89 GLY A C 1
ATOM 701 O O . GLY A 1 89 ? 6.633 -9.455 -22.332 1.00 49.00 89 GLY A O 1
ATOM 702 N N . SER A 1 90 ? 4.972 -9.506 -23.836 1.00 46.25 90 SER A N 1
ATOM 703 C CA . SER A 1 90 ? 3.802 -9.656 -22.965 1.00 46.25 90 SER A CA 1
ATOM 704 C C . SER A 1 90 ? 3.768 -10.912 -22.071 1.00 46.25 90 SER A C 1
ATOM 706 O O . SER A 1 90 ? 2.714 -11.538 -21.935 1.00 46.25 90 SER A O 1
ATOM 708 N N . SER A 1 91 ? 4.872 -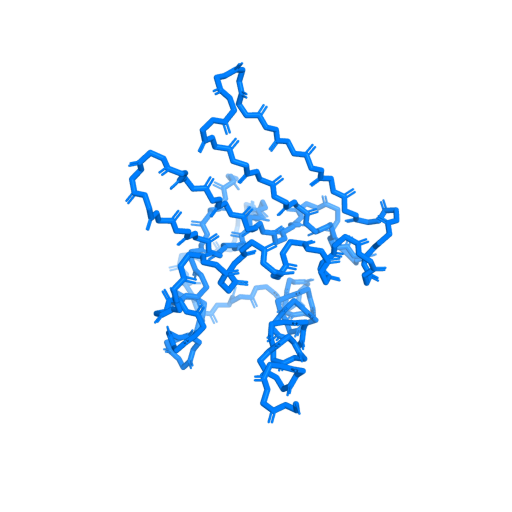11.322 -21.449 1.00 46.41 91 SER A N 1
ATOM 709 C CA . SER A 1 91 ? 4.843 -12.306 -20.376 1.00 46.41 91 SER A CA 1
ATOM 710 C C . SER A 1 91 ? 4.625 -11.581 -19.049 1.00 46.41 91 SER A C 1
ATOM 712 O O . SER A 1 91 ? 5.525 -10.998 -18.458 1.00 46.41 91 SER A O 1
ATOM 714 N N . ARG A 1 92 ? 3.411 -11.723 -18.509 1.00 51.28 92 ARG A N 1
ATOM 715 C CA . ARG A 1 92 ? 3.053 -11.435 -17.103 1.00 51.28 92 ARG A CA 1
ATOM 716 C C . ARG A 1 92 ? 3.976 -12.115 -16.064 1.00 51.28 92 ARG A C 1
ATOM 718 O O . ARG A 1 92 ? 3.781 -11.937 -14.872 1.00 51.28 92 ARG A O 1
ATOM 725 N N . ALA A 1 93 ? 4.930 -12.933 -16.509 1.00 47.16 93 ALA A N 1
ATOM 726 C CA . ALA A 1 93 ? 5.719 -13.860 -15.711 1.00 47.16 93 ALA A CA 1
ATOM 727 C C . ALA A 1 93 ? 7.032 -13.275 -15.169 1.00 47.16 93 ALA A C 1
ATOM 729 O O . ALA A 1 93 ? 7.622 -13.872 -14.275 1.00 47.16 93 ALA A O 1
ATOM 730 N N . SER A 1 94 ? 7.497 -12.126 -15.660 1.00 53.09 94 SER A N 1
ATOM 731 C CA . SER A 1 94 ? 8.644 -11.440 -15.064 1.00 53.09 94 SER A CA 1
ATOM 732 C C . SER A 1 94 ? 8.165 -10.177 -14.370 1.00 53.09 94 SER A C 1
ATOM 734 O O . SER A 1 94 ? 8.234 -9.085 -14.931 1.00 53.09 94 SER A O 1
ATOM 736 N N . ILE A 1 95 ? 7.686 -10.319 -13.130 1.00 61.34 95 ILE A N 1
ATOM 737 C CA . ILE A 1 95 ? 7.807 -9.219 -12.169 1.00 61.34 95 ILE A CA 1
ATOM 738 C C . ILE A 1 95 ? 9.279 -8.833 -12.209 1.00 61.34 95 ILE A C 1
ATOM 740 O O . ILE A 1 95 ? 10.141 -9.621 -11.812 1.00 61.34 95 ILE A O 1
ATOM 744 N N . ASP A 1 96 ? 9.539 -7.667 -12.782 1.00 71.12 96 ASP A N 1
ATOM 745 C CA . ASP A 1 96 ? 10.867 -7.124 -12.983 1.00 71.12 96 ASP A CA 1
ATOM 746 C C . ASP A 1 96 ? 11.669 -7.253 -11.681 1.00 71.12 96 ASP A C 1
ATOM 748 O O . ASP A 1 96 ? 11.204 -6.863 -10.606 1.00 71.12 96 ASP A O 1
ATOM 752 N N . CYS A 1 97 ? 12.865 -7.841 -11.747 1.00 72.25 97 CYS A N 1
ATOM 753 C CA . CYS A 1 97 ? 13.700 -8.053 -10.564 1.00 72.25 97 CYS A CA 1
ATOM 754 C C . CYS A 1 97 ? 13.941 -6.744 -9.789 1.00 72.25 97 CYS A C 1
ATOM 756 O O . CYS A 1 97 ? 14.117 -6.765 -8.571 1.00 72.25 97 CYS A O 1
ATOM 758 N N . ARG A 1 98 ? 13.847 -5.591 -10.470 1.00 77.38 98 ARG A N 1
ATOM 759 C CA . ARG A 1 98 ? 13.943 -4.250 -9.882 1.00 77.38 98 ARG A CA 1
ATOM 760 C C . ARG A 1 98 ? 12.795 -3.911 -8.927 1.00 77.38 98 ARG A C 1
ATOM 762 O O . ARG A 1 98 ? 13.007 -3.128 -8.002 1.00 77.38 98 ARG A O 1
ATOM 769 N N . ILE A 1 99 ? 11.600 -4.478 -9.123 1.00 87.69 99 ILE A N 1
ATOM 770 C CA . ILE A 1 99 ? 10.419 -4.225 -8.274 1.00 87.69 99 ILE A CA 1
ATOM 771 C C . ILE A 1 99 ? 10.171 -5.333 -7.242 1.00 87.69 99 ILE A C 1
ATOM 773 O O . ILE A 1 99 ? 9.461 -5.095 -6.267 1.00 87.69 99 ILE A O 1
ATOM 777 N N . GLN A 1 100 ? 10.794 -6.508 -7.392 1.00 89.00 100 GLN A N 1
ATOM 778 C CA . GLN A 1 100 ? 10.645 -7.619 -6.440 1.00 89.00 100 GLN A CA 1
ATOM 779 C C . GLN A 1 100 ? 11.061 -7.234 -5.016 1.00 89.00 100 GLN A C 1
ATOM 781 O O . GLN A 1 100 ? 10.319 -7.503 -4.075 1.00 89.00 100 GLN A O 1
ATOM 786 N N . GLY A 1 101 ? 12.194 -6.540 -4.855 1.00 91.06 101 GLY A N 1
ATOM 787 C CA . GLY A 1 101 ? 12.651 -6.078 -3.538 1.00 91.06 101 GLY A CA 1
ATOM 788 C C . GLY A 1 101 ? 11.663 -5.114 -2.871 1.00 91.06 101 GLY A C 1
ATOM 789 O O . GLY A 1 101 ? 11.369 -5.245 -1.687 1.00 91.06 101 GLY A O 1
ATOM 790 N N . LEU A 1 102 ? 11.071 -4.202 -3.651 1.00 93.81 102 LEU A N 1
ATOM 791 C CA . LEU A 1 102 ? 10.034 -3.288 -3.167 1.00 93.81 102 LEU A CA 1
ATOM 792 C C . LEU A 1 102 ? 8.786 -4.056 -2.691 1.00 93.81 102 LEU A C 1
ATOM 794 O O . LEU A 1 102 ? 8.259 -3.765 -1.615 1.00 93.81 102 LEU A O 1
ATOM 798 N N . ILE A 1 103 ? 8.317 -5.026 -3.480 1.00 93.62 103 ILE A N 1
ATOM 799 C CA . ILE A 1 103 ? 7.153 -5.854 -3.136 1.00 93.62 103 ILE A CA 1
ATOM 800 C C . ILE A 1 103 ? 7.436 -6.648 -1.860 1.00 93.62 103 ILE A C 1
ATOM 802 O O . ILE A 1 103 ? 6.634 -6.606 -0.929 1.00 93.62 103 ILE A O 1
ATOM 806 N N . GLN A 1 104 ? 8.585 -7.324 -1.787 1.00 93.62 104 GLN A N 1
ATOM 807 C CA . GLN A 1 104 ? 8.994 -8.111 -0.625 1.00 93.62 104 GLN A CA 1
ATOM 808 C C . GLN A 1 104 ? 9.060 -7.249 0.640 1.00 93.62 104 GLN A C 1
ATOM 810 O O . GLN A 1 104 ? 8.501 -7.619 1.673 1.00 93.62 104 GLN A O 1
ATOM 815 N N . ASP A 1 105 ? 9.685 -6.074 0.565 1.00 94.94 105 ASP A N 1
ATOM 816 C CA . ASP A 1 105 ? 9.774 -5.147 1.693 1.00 94.94 105 ASP A CA 1
ATOM 817 C C . ASP A 1 105 ? 8.393 -4.693 2.177 1.00 94.94 105 ASP A C 1
ATOM 819 O O . ASP A 1 105 ? 8.156 -4.598 3.386 1.00 94.94 105 ASP A O 1
ATOM 823 N N . PHE A 1 106 ? 7.477 -4.418 1.245 1.00 96.69 106 PHE A N 1
ATOM 824 C CA . PHE A 1 106 ? 6.112 -3.994 1.547 1.00 96.69 106 PHE A CA 1
ATOM 825 C C . PHE A 1 106 ? 5.267 -5.122 2.149 1.00 96.69 106 PHE A C 1
ATOM 827 O O . PHE A 1 106 ? 4.578 -4.917 3.151 1.00 96.69 106 PHE A O 1
ATOM 834 N N . VAL A 1 107 ? 5.361 -6.333 1.595 1.00 96.12 107 VAL A N 1
ATOM 835 C CA . VAL A 1 107 ? 4.730 -7.537 2.154 1.00 96.12 107 VAL A CA 1
ATOM 836 C C . VAL A 1 107 ? 5.252 -7.797 3.566 1.00 96.12 107 VAL A C 1
ATOM 838 O O . VAL A 1 107 ? 4.458 -8.028 4.474 1.00 96.12 107 VAL A O 1
ATOM 841 N N . ASN A 1 108 ? 6.557 -7.647 3.803 1.00 96.19 108 ASN A N 1
ATOM 842 C CA . ASN A 1 108 ? 7.139 -7.766 5.140 1.00 96.19 10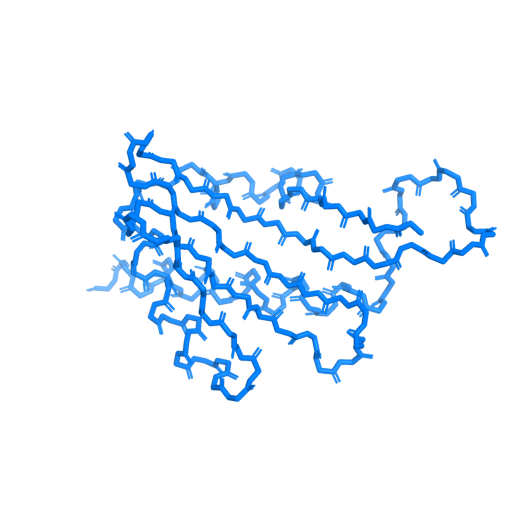8 ASN A CA 1
ATOM 843 C C . ASN A 1 108 ? 6.558 -6.744 6.128 1.00 96.19 108 ASN A C 1
ATOM 845 O O . ASN A 1 108 ? 6.352 -7.071 7.295 1.00 96.19 108 ASN A O 1
ATOM 849 N N . ALA A 1 109 ? 6.264 -5.516 5.689 1.00 97.50 109 ALA A N 1
ATOM 850 C CA . ALA A 1 109 ? 5.579 -4.531 6.528 1.00 97.50 109 ALA A CA 1
ATOM 851 C C . ALA A 1 109 ? 4.139 -4.960 6.868 1.00 97.50 109 ALA A C 1
ATOM 853 O O . ALA A 1 109 ? 3.704 -4.801 8.010 1.00 97.50 109 ALA A O 1
ATOM 854 N N . CYS A 1 110 ? 3.426 -5.561 5.911 1.00 96.88 110 CYS A N 1
ATOM 855 C CA . CYS A 1 110 ? 2.099 -6.135 6.139 1.00 96.88 110 CYS A CA 1
ATOM 856 C C . CYS A 1 110 ? 2.152 -7.296 7.147 1.00 96.88 110 CYS A C 1
ATOM 858 O O . CYS A 1 110 ? 1.362 -7.333 8.089 1.00 96.88 110 CYS A O 1
ATOM 860 N N . CYS A 1 111 ? 3.109 -8.213 6.992 1.00 95.25 111 CYS A N 1
ATOM 861 C CA . CYS A 1 111 ? 3.319 -9.335 7.908 1.00 95.25 111 CYS A CA 1
ATOM 862 C C . CYS A 1 111 ? 3.705 -8.871 9.316 1.00 95.25 111 CYS A C 1
ATOM 864 O O . CYS A 1 111 ? 3.184 -9.395 10.297 1.00 95.25 111 CYS A O 1
ATOM 866 N N . PHE A 1 112 ? 4.560 -7.853 9.431 1.00 96.19 112 PHE A N 1
ATOM 867 C CA . PHE A 1 112 ? 4.866 -7.229 10.717 1.00 96.19 112 PHE A CA 1
ATOM 868 C C . PHE A 1 112 ? 3.601 -6.668 11.376 1.00 96.19 112 PHE A C 1
ATOM 870 O O . PHE A 1 112 ? 3.350 -6.940 12.546 1.00 96.19 112 PHE A O 1
ATOM 877 N N . HIS A 1 113 ? 2.759 -5.955 10.620 1.00 96.50 113 HIS A N 1
ATOM 878 C CA . HIS A 1 113 ? 1.499 -5.439 11.153 1.00 96.50 113 HIS A CA 1
ATOM 879 C C . HIS A 1 113 ? 0.546 -6.557 11.605 1.00 96.50 113 HIS A C 1
ATOM 881 O O . HIS A 1 113 ? -0.087 -6.427 12.651 1.00 96.50 113 HIS A O 1
ATOM 887 N N . LEU A 1 114 ? 0.470 -7.668 10.858 1.00 94.38 114 LEU A N 1
ATOM 888 C CA . LEU A 1 114 ? -0.270 -8.857 11.291 1.00 94.38 114 LEU A CA 1
ATOM 889 C C . LEU A 1 114 ? 0.251 -9.390 12.619 1.00 94.38 114 LEU A C 1
ATOM 891 O O . LEU A 1 114 ? -0.545 -9.636 13.518 1.00 94.38 114 LEU A O 1
ATOM 895 N N . TRP A 1 115 ? 1.567 -9.558 12.736 1.00 92.81 115 TRP A N 1
ATOM 896 C CA . TRP A 1 115 ? 2.177 -10.101 13.940 1.00 92.81 115 TRP A CA 1
ATOM 897 C C . TRP A 1 115 ? 1.937 -9.199 15.154 1.00 92.81 115 TRP A C 1
ATOM 899 O O . TRP A 1 115 ? 1.527 -9.695 16.198 1.00 92.81 115 TRP A O 1
ATOM 909 N N . CYS A 1 116 ? 2.083 -7.880 15.011 1.00 91.00 116 CYS A N 1
ATOM 910 C CA . CYS A 1 116 ? 1.795 -6.940 16.096 1.00 91.00 116 CYS A CA 1
ATOM 911 C C . CYS A 1 116 ? 0.337 -6.976 16.570 1.00 91.00 116 CYS A C 1
ATOM 913 O O . CYS A 1 116 ? 0.087 -6.652 17.720 1.00 91.00 116 CYS A O 1
ATOM 915 N N . GLY A 1 117 ? -0.616 -7.338 15.706 1.00 85.50 117 GLY A N 1
ATOM 916 C CA . GLY A 1 117 ? -2.025 -7.474 16.086 1.00 85.50 117 GLY A CA 1
ATOM 917 C C . GLY A 1 117 ? -2.375 -8.790 16.790 1.00 85.50 117 GLY A C 1
ATOM 918 O O . GLY A 1 117 ? -3.520 -8.956 17.199 1.00 85.50 117 GLY A O 1
ATOM 919 N N . LEU A 1 118 ? -1.431 -9.734 16.885 1.00 83.31 118 LEU A N 1
ATOM 920 C CA . LEU A 1 118 ? -1.583 -10.997 17.621 1.00 83.31 118 LEU A CA 1
ATOM 921 C C . LEU A 1 118 ? -1.035 -10.924 19.055 1.00 83.31 118 LEU A C 1
ATOM 923 O O . LEU A 1 118 ? -1.228 -11.874 19.814 1.00 83.31 118 LEU A O 1
ATOM 927 N N . LEU A 1 119 ? -0.313 -9.849 19.382 1.00 69.44 119 LEU A N 1
ATOM 928 C CA . LEU A 1 119 ? 0.251 -9.561 20.703 1.00 69.44 119 LEU A CA 1
ATOM 929 C C . LEU A 1 119 ? -0.734 -8.724 21.524 1.00 69.44 119 LEU A C 1
ATOM 931 O O . LEU A 1 119 ? -0.810 -8.976 22.745 1.00 69.44 119 LEU A O 1
#

Foldseek 3Di:
DKDKFFLCLVPVVCVVLQPDFLVLLVLLLVLQCVVQPVQWDWDAPPVRQKIKIWGADPQANFKIWIWIAGNVVRHITIIIIGDDDPPDPPDSPDPDPSCPVRSVVSVVSSVVSVVVVVD

Radius of gyration: 14.35 Å; chains: 1; bounding box: 34×33×46 Å

InterPro domains:
  IPR033228 Protein SZT2 [PTHR14918] (5-119)

Sequence (119 aa):
MVSVEPLSAVDPQLLPLLSKPLQWYQGLTRVLQSKYQERHRSLTSNDGNIQHVVVLSSTCSDAFMMLSINLHHQKAELCCVYKQLKGEGSSRASIDCRIQGLIQDFVNACCFHLWCGLL

Secondary structure (DSSP, 8-state):
-EEEEEHHHH-GGGHHHHSS-HHHHHHHHHHHHHHHGGGEEEEE-TTSSEEEEEEE-SS-TTEEEEEEEETTTTEEEEEEEEEPPTT--S-TT---HHHHHHHHHHHHHHHHHHHHTT-

pLDDT: mean 89.23, std 12.54, range [46.25, 98.31]